Protein AF-A0A925MK32-F1 (afdb_monomer_lite)

Sequence (151 aa):
MGYQGRFTACLSSQAGCAMGCVFCATGQMGFVRHLTVGEIVAQVLHVRRALAASHPHRRLRNLVLMGMGEPLHNYEAVMKAMDIVGDLRGSGIGAARIGISTVGFVPNILRMAQENRPYRLAVSLHGSTEAERSDLIPVSTKWNLATLIEA

Foldseek 3Di:
DDDVPADEDAFEQFQAEQFLFVPDPSSVVHGDGTDALCRRLVSVVVVQVVCCVVPVPHGHAAYEHPPHYFCLVNPPSNLSSVVQCCDPVHVVHPQARYEHEHCQPPVSVVVCVVVVPSHHYDHPQQDPAQVRSCVRGVCCVVVPPVNSVVD

Structure (mmCIF, N/CA/C/O backbone):
data_AF-A0A925MK32-F1
#
_entry.id   AF-A0A925MK32-F1
#
loop_
_atom_site.group_PDB
_atom_site.id
_atom_site.type_symbol
_atom_site.label_atom_id
_atom_site.label_alt_id
_atom_site.label_comp_id
_atom_site.label_asym_id
_atom_site.label_entity_id
_atom_site.label_seq_id
_atom_site.pdbx_PDB_ins_code
_atom_site.Cartn_x
_atom_site.Cartn_y
_atom_site.Cartn_z
_atom_site.occupancy
_atom_site.B_iso_or_equiv
_atom_site.auth_seq_id
_atom_site.auth_comp_id
_atom_site.auth_asym_id
_atom_site.auth_atom_id
_atom_site.pdbx_PDB_model_num
ATOM 1 N N . MET A 1 1 ? 0.626 8.853 -12.882 1.00 90.94 1 MET A N 1
ATOM 2 C CA . MET A 1 1 ? 0.342 10.304 -12.763 1.00 90.94 1 MET A CA 1
ATOM 3 C C . MET A 1 1 ? 1.627 11.100 -12.942 1.00 90.94 1 MET A C 1
ATOM 5 O O . MET A 1 1 ? 2.617 10.779 -12.283 1.00 90.94 1 MET A O 1
ATOM 9 N N . GLY A 1 2 ? 1.637 12.076 -13.853 1.00 89.69 2 GLY A N 1
ATOM 10 C CA . GLY A 1 2 ? 2.782 12.957 -14.094 1.00 89.69 2 GLY A CA 1
ATOM 11 C C . GLY A 1 2 ? 2.656 14.263 -13.314 1.00 89.69 2 GLY A C 1
ATOM 12 O O . GLY A 1 2 ? 1.622 14.912 -13.373 1.00 89.69 2 GLY A O 1
ATOM 13 N N . TYR A 1 3 ? 3.713 14.643 -12.602 1.00 90.62 3 TYR A N 1
ATOM 14 C CA . TYR A 1 3 ? 3.850 15.932 -11.922 1.00 90.62 3 TYR A CA 1
ATOM 15 C C . TYR A 1 3 ? 5.144 16.614 -12.388 1.00 90.62 3 TYR A C 1
ATOM 17 O O . TYR A 1 3 ? 6.010 15.978 -13.012 1.00 90.62 3 TYR A O 1
ATOM 25 N N . GLN A 1 4 ? 5.327 17.895 -12.053 1.00 88.00 4 GLN A N 1
ATOM 26 C CA . GLN A 1 4 ? 6.631 18.541 -12.215 1.00 88.00 4 GLN A CA 1
ATOM 27 C C . GLN A 1 4 ? 7.700 17.731 -11.455 1.00 88.00 4 GLN A C 1
ATOM 29 O O . GLN A 1 4 ? 7.539 17.382 -10.284 1.00 88.00 4 GLN A O 1
ATOM 34 N N . GLY A 1 5 ? 8.752 17.320 -12.167 1.00 84.75 5 GLY A N 1
ATOM 35 C CA . GLY A 1 5 ? 9.886 16.569 -11.613 1.00 84.75 5 GLY A CA 1
ATOM 36 C C . GLY A 1 5 ? 9.667 15.080 -11.286 1.00 84.75 5 GLY A C 1
ATOM 37 O O . GLY A 1 5 ? 10.648 14.388 -11.009 1.00 84.75 5 GLY A O 1
ATOM 38 N N . ARG A 1 6 ? 8.441 14.527 -11.339 1.00 91.19 6 ARG A N 1
ATOM 39 C CA . ARG A 1 6 ? 8.203 13.109 -10.979 1.00 91.19 6 ARG A CA 1
ATOM 40 C C . ARG A 1 6 ? 7.034 12.448 -11.705 1.00 91.19 6 ARG A C 1
ATOM 42 O O . ARG A 1 6 ? 6.081 13.107 -12.101 1.00 91.19 6 ARG A O 1
ATOM 49 N N . PHE A 1 7 ? 7.095 11.124 -11.809 1.00 96.69 7 PHE A N 1
ATOM 50 C CA . PHE A 1 7 ? 5.946 10.274 -12.110 1.00 96.69 7 PHE A CA 1
ATOM 51 C C . PHE A 1 7 ? 5.693 9.342 -10.931 1.00 96.69 7 PHE A C 1
ATOM 53 O O . PHE A 1 7 ? 6.642 8.761 -10.394 1.00 96.69 7 PHE A O 1
ATOM 60 N N . THR A 1 8 ? 4.419 9.216 -10.562 1.00 97.44 8 THR A N 1
ATOM 61 C CA . THR A 1 8 ? 3.954 8.363 -9.462 1.00 97.44 8 THR A CA 1
ATOM 62 C C . THR A 1 8 ? 3.019 7.284 -9.998 1.00 97.44 8 THR A C 1
ATOM 64 O O . THR A 1 8 ? 2.098 7.605 -10.762 1.00 97.44 8 THR A O 1
ATOM 67 N N . ALA A 1 9 ? 3.253 6.030 -9.608 1.00 98.12 9 ALA A N 1
ATOM 68 C CA . ALA A 1 9 ? 2.331 4.921 -9.835 1.00 98.12 9 ALA A CA 1
ATOM 69 C C . ALA A 1 9 ? 1.545 4.634 -8.554 1.00 98.12 9 ALA A C 1
ATOM 71 O O . ALA A 1 9 ? 2.130 4.572 -7.472 1.00 98.12 9 ALA A O 1
ATOM 72 N N . CYS A 1 10 ? 0.234 4.468 -8.704 1.00 98.44 10 CYS A N 1
ATOM 73 C CA . CYS A 1 10 ? -0.651 3.997 -7.650 1.00 98.44 10 CYS A CA 1
ATOM 74 C C . CYS A 1 10 ? -0.834 2.489 -7.835 1.00 98.44 10 CYS A C 1
ATOM 76 O O . CYS A 1 10 ? -1.235 2.064 -8.918 1.00 98.44 10 CYS A O 1
ATOM 78 N N . LEU A 1 11 ? -0.465 1.698 -6.830 1.00 98.69 11 LEU A N 1
ATOM 79 C CA . LEU A 1 11 ? -0.466 0.238 -6.890 1.00 98.69 11 LEU A CA 1
ATOM 80 C C . LEU A 1 11 ? -1.574 -0.334 -6.009 1.00 98.69 11 LEU A C 1
ATOM 82 O O . LEU A 1 11 ? -1.805 0.146 -4.897 1.00 98.69 11 LEU A O 1
ATOM 86 N N . SER A 1 12 ? -2.211 -1.391 -6.497 1.00 98.81 12 SER A N 1
ATOM 87 C CA . SER A 1 12 ? -3.144 -2.216 -5.732 1.00 98.81 12 SER A CA 1
ATOM 88 C C . SER A 1 12 ? -2.394 -3.324 -4.999 1.00 98.81 12 SER A C 1
ATOM 90 O O . SER A 1 12 ? -1.416 -3.865 -5.522 1.00 98.81 12 SER A O 1
ATOM 92 N N . SER A 1 13 ? -2.875 -3.684 -3.812 1.00 98.75 13 SER A N 1
ATOM 93 C CA . SER A 1 13 ? -2.373 -4.791 -2.991 1.00 98.75 13 SER A CA 1
ATOM 94 C C . SER A 1 13 ? -3.352 -5.968 -2.931 1.00 98.75 13 SER A C 1
ATOM 96 O O . SER A 1 13 ? -2.954 -7.078 -2.573 1.00 98.75 13 SER A O 1
ATOM 98 N N . GLN A 1 14 ? -4.625 -5.757 -3.271 1.00 98.69 14 GLN A N 1
ATOM 99 C CA . GLN A 1 14 ? -5.685 -6.7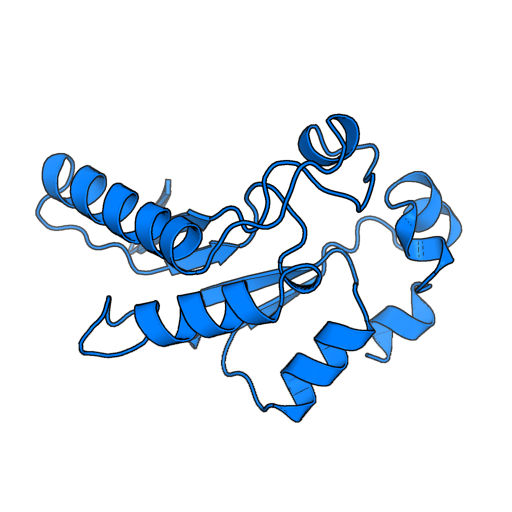68 -3.219 1.00 98.69 14 GLN A CA 1
ATOM 100 C C . GLN A 1 14 ? -6.649 -6.599 -4.402 1.00 98.69 14 GLN A C 1
ATOM 102 O O . GLN A 1 14 ? -6.724 -5.531 -5.011 1.00 98.69 14 GLN A O 1
ATOM 107 N N . ALA A 1 15 ? -7.393 -7.658 -4.717 1.00 98.31 15 ALA A N 1
ATOM 108 C CA . ALA A 1 15 ? -8.598 -7.569 -5.533 1.00 98.31 15 ALA A CA 1
ATOM 109 C C . ALA A 1 15 ? -9.797 -7.407 -4.586 1.00 98.31 15 ALA A C 1
ATOM 111 O O . ALA A 1 15 ? -10.156 -8.341 -3.862 1.00 98.31 15 ALA A O 1
ATOM 112 N N . GLY A 1 16 ? -10.370 -6.203 -4.560 1.00 97.75 16 GLY A N 1
ATOM 113 C CA . GLY A 1 16 ? -11.322 -5.797 -3.524 1.00 97.75 16 GLY A CA 1
ATOM 114 C C . GLY A 1 16 ? -10.629 -5.367 -2.225 1.00 97.75 16 GLY A C 1
ATOM 115 O O . GLY A 1 16 ? -9.406 -5.226 -2.189 1.00 97.75 16 GLY A O 1
ATOM 116 N N . CYS A 1 17 ? -11.391 -5.118 -1.159 1.00 97.69 17 CYS A N 1
ATOM 117 C CA . CYS A 1 17 ? -10.849 -4.744 0.150 1.00 97.69 17 CYS A CA 1
ATOM 118 C C . CYS A 1 17 ? -11.790 -5.149 1.292 1.00 97.69 17 CYS A C 1
ATOM 120 O O . CYS A 1 17 ? -12.977 -4.847 1.263 1.00 97.69 17 CYS A O 1
ATOM 122 N N . ALA A 1 18 ? -11.241 -5.780 2.335 1.00 95.25 18 A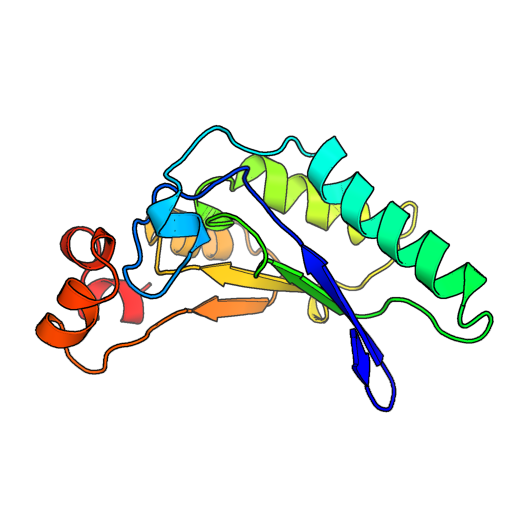LA A N 1
ATOM 123 C CA . ALA A 1 18 ? -12.014 -6.244 3.494 1.00 95.25 18 ALA A CA 1
ATOM 124 C C . ALA A 1 18 ? -12.302 -5.143 4.532 1.00 95.25 18 ALA A C 1
ATOM 126 O O . ALA A 1 18 ? -13.015 -5.391 5.496 1.00 95.25 18 ALA A O 1
ATOM 127 N N . MET A 1 19 ? -11.726 -3.944 4.376 1.00 94.88 19 MET A N 1
ATOM 128 C CA . MET A 1 19 ? -11.823 -2.881 5.389 1.00 94.88 19 MET A CA 1
ATOM 129 C C . MET A 1 19 ? -13.187 -2.183 5.422 1.00 94.88 19 MET A C 1
ATOM 131 O O . MET A 1 19 ? -13.498 -1.515 6.404 1.00 94.88 19 MET A O 1
ATOM 135 N N . GLY A 1 20 ? -13.986 -2.307 4.356 1.00 93.62 20 GLY A N 1
ATOM 136 C CA . GLY A 1 20 ? -15.370 -1.830 4.333 1.00 93.62 20 GLY A CA 1
ATOM 137 C C . GLY A 1 20 ? -15.555 -0.317 4.490 1.00 93.62 20 GLY A C 1
ATOM 138 O O . GLY A 1 20 ? -16.637 0.107 4.877 1.00 93.62 20 GLY A O 1
ATOM 139 N N . CYS A 1 21 ? -14.533 0.507 4.221 1.00 96.12 21 CYS A N 1
ATOM 140 C CA . CYS A 1 21 ? -14.656 1.964 4.325 1.00 96.12 21 CYS A CA 1
ATOM 141 C C . CYS A 1 21 ? -15.811 2.466 3.450 1.00 96.12 21 CYS A C 1
ATOM 143 O O . CYS A 1 21 ? -15.814 2.231 2.238 1.00 96.12 21 CYS A O 1
ATOM 145 N N . VAL A 1 22 ? -16.767 3.178 4.045 1.00 95.50 22 VAL A N 1
ATOM 146 C CA . VAL A 1 22 ? -18.065 3.474 3.410 1.00 95.50 22 VAL A CA 1
ATOM 147 C C . VAL A 1 22 ? -17.938 4.416 2.213 1.00 95.50 22 VAL A C 1
ATOM 149 O O . VAL A 1 22 ? -18.719 4.337 1.268 1.00 95.50 22 VAL A O 1
ATOM 152 N N . PHE A 1 23 ? -16.907 5.263 2.219 1.00 95.12 23 PHE A N 1
ATOM 153 C CA . PHE A 1 23 ? -16.573 6.199 1.145 1.00 95.12 23 PHE A CA 1
ATOM 154 C C . PHE A 1 23 ? -15.750 5.562 0.010 1.00 95.12 23 PHE A C 1
ATOM 156 O O . PHE A 1 23 ? -15.442 6.226 -0.979 1.00 95.12 23 PHE A O 1
ATOM 163 N N . CYS A 1 24 ? -15.340 4.296 0.146 1.00 97.00 24 CYS A N 1
ATOM 164 C CA . CYS A 1 24 ? -14.451 3.623 -0.795 1.00 97.00 24 CYS A CA 1
ATOM 165 C C . CYS A 1 24 ? -15.218 2.604 -1.643 1.00 97.00 24 CYS A C 1
ATOM 167 O O . CYS A 1 24 ? -15.655 1.572 -1.135 1.00 97.00 24 CYS A O 1
ATOM 169 N N . ALA A 1 25 ? -15.284 2.830 -2.960 1.00 97.25 25 ALA A N 1
ATOM 170 C CA . ALA A 1 25 ? -15.905 1.889 -3.896 1.00 97.25 25 ALA A CA 1
ATOM 171 C C . ALA A 1 25 ? -15.305 0.472 -3.780 1.00 97.25 25 ALA A C 1
ATOM 173 O O . ALA A 1 25 ? -16.036 -0.512 -3.733 1.00 97.25 25 ALA A O 1
ATOM 174 N N . THR A 1 26 ? -13.981 0.356 -3.625 1.00 96.56 26 THR A N 1
ATOM 175 C CA . THR A 1 26 ? -13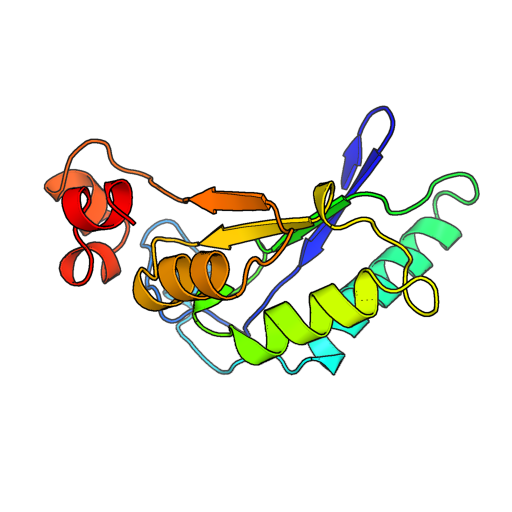.303 -0.937 -3.421 1.00 96.56 26 THR A CA 1
ATOM 176 C C . THR A 1 26 ? -13.721 -1.629 -2.120 1.00 96.56 26 THR A C 1
ATOM 178 O O . THR A 1 26 ? -13.759 -2.855 -2.071 1.00 96.56 26 THR A O 1
ATOM 181 N N . GLY A 1 27 ? -14.019 -0.866 -1.063 1.00 93.31 27 GLY A N 1
ATOM 182 C CA . GLY A 1 27 ? -14.536 -1.414 0.193 1.00 93.31 27 GLY A CA 1
ATOM 183 C C . GLY A 1 27 ? -15.951 -1.970 0.031 1.00 93.31 27 GLY A C 1
ATOM 184 O O . GLY A 1 27 ? -16.244 -3.047 0.539 1.00 93.31 27 GLY A O 1
ATOM 185 N N . GLN A 1 28 ? -16.796 -1.283 -0.743 1.00 92.12 28 GLN A N 1
ATOM 186 C CA . GLN A 1 28 ? -18.166 -1.719 -1.047 1.00 92.12 28 GLN A CA 1
ATOM 187 C C . GLN A 1 28 ? -18.216 -2.965 -1.946 1.00 92.12 28 GLN A C 1
ATOM 189 O O . GLN A 1 28 ? -19.140 -3.764 -1.839 1.00 92.12 28 GLN A O 1
ATOM 194 N N . MET A 1 29 ? -17.207 -3.169 -2.801 1.00 93.75 29 MET A N 1
ATOM 195 C CA . MET A 1 29 ? -17.069 -4.382 -3.622 1.00 93.75 29 MET A CA 1
ATOM 196 C C . MET A 1 29 ? -16.770 -5.649 -2.801 1.00 93.75 29 MET A C 1
ATOM 198 O O . MET A 1 29 ? -16.855 -6.754 -3.335 1.00 93.75 29 MET A O 1
ATOM 202 N N . GLY A 1 30 ? -16.392 -5.503 -1.527 1.00 93.50 30 GLY A N 1
ATOM 203 C CA . GLY A 1 30 ? -15.948 -6.604 -0.679 1.00 93.50 30 GLY A CA 1
ATOM 204 C C . GLY A 1 30 ? -14.538 -7.094 -1.015 1.00 93.50 30 GLY A C 1
ATOM 205 O O . GLY A 1 30 ? -13.832 -6.540 -1.859 1.00 93.50 30 GLY A O 1
ATOM 206 N N . PHE A 1 31 ? -14.097 -8.136 -0.313 1.00 97.81 31 PHE A N 1
ATOM 207 C CA . PHE A 1 31 ? -12.781 -8.746 -0.495 1.00 97.81 31 PHE A CA 1
ATOM 208 C C . PHE A 1 31 ? -12.879 -10.025 -1.318 1.00 97.81 31 PHE A C 1
ATOM 210 O O . PHE A 1 31 ? -13.652 -10.916 -0.977 1.00 97.81 31 PHE A O 1
ATOM 217 N N . VAL A 1 32 ? -12.054 -10.133 -2.363 1.00 98.00 32 VAL A N 1
ATOM 218 C CA . VAL A 1 32 ? -11.952 -11.355 -3.170 1.00 98.00 32 VAL A CA 1
ATOM 219 C C . VAL A 1 32 ? -10.692 -12.127 -2.800 1.00 98.00 32 VAL A C 1
ATOM 221 O O . VAL A 1 32 ? -10.771 -13.280 -2.386 1.00 98.00 32 VAL A O 1
ATOM 224 N N . ARG A 1 33 ? -9.514 -11.506 -2.955 1.00 98.56 33 ARG A N 1
ATOM 225 C CA . ARG A 1 33 ? -8.227 -12.137 -2.628 1.00 98.56 33 ARG A CA 1
ATOM 226 C C . ARG A 1 33 ? -7.093 -11.132 -2.481 1.00 98.56 33 ARG A C 1
ATOM 228 O O . ARG A 1 33 ? -7.136 -10.016 -3.003 1.00 98.56 33 ARG A O 1
ATOM 235 N N . HIS A 1 34 ? -6.016 -11.584 -1.855 1.00 98.75 34 HIS A N 1
ATOM 236 C CA . HIS A 1 34 ? -4.728 -10.907 -1.914 1.00 98.75 34 HIS A CA 1
ATOM 237 C C . HIS A 1 34 ? -4.101 -11.018 -3.309 1.00 98.75 34 HIS A C 1
ATOM 239 O O . HIS A 1 34 ? -4.236 -12.039 -3.993 1.00 98.75 34 HIS A O 1
ATOM 245 N N . LEU A 1 35 ? -3.407 -9.958 -3.728 1.00 98.88 35 LEU A N 1
ATOM 246 C CA . LEU A 1 35 ? -2.514 -10.044 -4.878 1.00 98.88 35 LEU A CA 1
ATOM 247 C C . LEU A 1 35 ? -1.213 -10.723 -4.458 1.00 98.88 35 LEU A C 1
ATOM 249 O O . LEU A 1 35 ? -0.685 -10.489 -3.370 1.00 98.88 35 LEU A O 1
ATOM 253 N N . THR A 1 36 ? -0.683 -11.547 -5.346 1.00 98.88 36 THR A N 1
ATOM 254 C CA . THR A 1 36 ? 0.637 -12.152 -5.196 1.00 98.88 36 THR A CA 1
ATOM 255 C C . THR A 1 36 ? 1.738 -11.106 -5.379 1.00 98.88 36 THR A C 1
ATOM 257 O O . THR A 1 36 ? 1.534 -10.046 -5.976 1.00 98.88 36 THR A O 1
ATOM 260 N N . VAL A 1 37 ? 2.953 -11.437 -4.935 1.00 98.88 37 VAL A N 1
ATOM 261 C CA . VAL A 1 37 ? 4.152 -10.613 -5.167 1.00 98.88 37 VAL A CA 1
ATOM 262 C C . VAL A 1 37 ? 4.300 -10.264 -6.651 1.00 98.88 37 VAL A C 1
A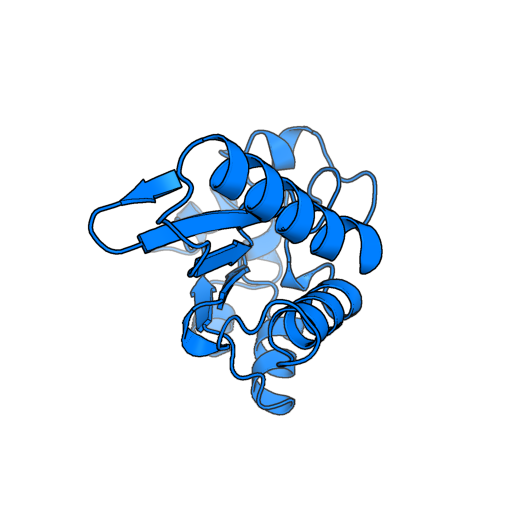TOM 264 O O . VAL A 1 37 ? 4.514 -9.104 -7.003 1.00 98.88 37 VAL A O 1
ATOM 267 N N . GLY A 1 38 ? 4.144 -11.262 -7.528 1.00 98.75 38 GLY A N 1
ATOM 268 C CA . GLY A 1 38 ? 4.281 -11.096 -8.973 1.00 98.75 38 GLY A CA 1
ATOM 269 C C . GLY A 1 38 ? 3.259 -10.124 -9.557 1.00 98.75 38 GLY A C 1
ATOM 270 O O . GLY A 1 38 ? 3.623 -9.288 -10.376 1.00 98.75 38 GLY A O 1
ATOM 271 N N . GLU A 1 39 ? 2.010 -10.166 -9.096 1.00 98.88 39 GLU A N 1
ATOM 272 C CA . GLU A 1 39 ? 0.956 -9.249 -9.547 1.00 98.88 39 GLU A CA 1
ATOM 273 C C . GLU A 1 39 ? 1.210 -7.801 -9.109 1.00 98.88 39 GLU A C 1
ATOM 275 O O . GLU A 1 39 ? 0.974 -6.868 -9.879 1.00 98.88 39 GLU A O 1
ATOM 280 N N . ILE A 1 40 ? 1.737 -7.592 -7.899 1.00 98.88 40 ILE A N 1
ATOM 281 C CA . ILE A 1 40 ? 2.105 -6.252 -7.416 1.00 98.88 40 ILE A CA 1
ATOM 282 C C . ILE A 1 40 ? 3.289 -5.705 -8.230 1.00 98.88 40 ILE A C 1
ATOM 284 O O . ILE A 1 40 ? 3.242 -4.577 -8.726 1.00 98.88 40 ILE A O 1
ATOM 288 N N . VAL A 1 41 ? 4.333 -6.512 -8.443 1.00 98.75 41 VAL A N 1
ATOM 289 C CA . VAL A 1 41 ? 5.498 -6.124 -9.259 1.00 98.75 41 VAL A CA 1
ATOM 290 C C . VAL A 1 41 ? 5.101 -5.887 -10.723 1.00 98.75 41 VAL A C 1
ATOM 292 O O . VAL A 1 41 ? 5.569 -4.930 -11.347 1.00 98.75 41 VAL A O 1
ATOM 295 N N . ALA A 1 42 ? 4.203 -6.705 -11.278 1.00 98.62 42 ALA A N 1
ATOM 296 C CA . ALA A 1 42 ? 3.738 -6.583 -12.657 1.00 98.62 42 ALA A CA 1
ATOM 297 C C . ALA A 1 42 ? 3.071 -5.229 -12.931 1.00 98.62 42 ALA A C 1
ATOM 299 O O . ALA A 1 42 ? 3.292 -4.663 -14.004 1.00 98.62 42 ALA A O 1
ATOM 300 N N . GLN A 1 43 ? 2.337 -4.664 -11.964 1.00 98.81 43 GLN A N 1
ATOM 301 C CA . GLN A 1 43 ? 1.776 -3.311 -12.073 1.00 98.81 43 GLN A CA 1
ATOM 302 C C . GLN A 1 43 ? 2.880 -2.257 -12.265 1.00 98.81 43 GLN A C 1
ATOM 304 O O . GLN A 1 43 ? 2.778 -1.406 -13.151 1.00 98.81 43 GLN A O 1
ATOM 309 N N . VAL A 1 44 ? 3.979 -2.343 -11.505 1.00 98.25 44 VAL A N 1
ATOM 310 C CA . VAL A 1 44 ? 5.126 -1.424 -11.639 1.00 98.25 44 VAL A CA 1
ATOM 311 C C . VAL A 1 44 ? 5.753 -1.542 -13.025 1.00 98.25 44 VAL A C 1
ATOM 313 O O . VAL A 1 44 ? 5.978 -0.532 -13.695 1.00 98.25 44 VAL A O 1
ATOM 316 N N . LEU A 1 45 ? 6.011 -2.769 -13.483 1.00 97.81 45 LEU A N 1
ATOM 317 C CA . LEU A 1 45 ? 6.604 -3.013 -14.799 1.00 97.81 45 LEU A CA 1
ATOM 318 C C . LEU A 1 45 ? 5.692 -2.537 -15.933 1.00 97.81 45 LEU A C 1
ATOM 320 O O . LEU A 1 45 ? 6.173 -1.938 -16.896 1.00 97.81 45 LEU A O 1
ATOM 324 N N . HIS A 1 46 ? 4.383 -2.757 -15.806 1.00 98.12 46 HIS A N 1
ATOM 325 C CA . HIS A 1 46 ? 3.392 -2.278 -16.760 1.00 98.12 46 HIS A CA 1
ATOM 326 C C . HIS A 1 46 ? 3.426 -0.748 -16.867 1.00 98.12 46 HIS A C 1
ATOM 328 O O . HIS A 1 46 ? 3.611 -0.216 -17.963 1.00 98.12 46 HIS A O 1
ATOM 334 N N . VAL A 1 47 ? 3.355 -0.034 -15.736 1.00 97.50 47 VAL A N 1
ATOM 335 C CA . VAL A 1 47 ? 3.404 1.437 -15.721 1.00 97.50 47 VAL A CA 1
ATOM 336 C C . VAL A 1 47 ? 4.732 1.963 -16.266 1.00 97.50 47 VAL A C 1
ATOM 338 O O . VAL A 1 47 ? 4.742 2.946 -17.004 1.00 97.50 47 VAL A O 1
ATOM 341 N N . ARG A 1 48 ? 5.862 1.311 -15.959 1.00 95.75 48 ARG A N 1
ATOM 342 C CA . ARG A 1 48 ? 7.173 1.690 -16.513 1.00 95.75 48 ARG A CA 1
ATOM 343 C C . ARG A 1 48 ? 7.208 1.583 -18.034 1.00 95.75 48 ARG A C 1
ATOM 345 O O . ARG A 1 48 ? 7.691 2.513 -18.675 1.00 95.75 48 ARG A O 1
ATOM 352 N N . ARG A 1 49 ? 6.696 0.488 -18.606 1.00 96.19 49 ARG A N 1
ATOM 353 C CA . ARG A 1 49 ? 6.635 0.304 -20.067 1.00 96.19 49 ARG A CA 1
ATOM 354 C C . ARG A 1 49 ? 5.732 1.345 -20.724 1.00 96.19 49 ARG A C 1
ATOM 356 O O . ARG A 1 49 ? 6.158 1.992 -21.674 1.00 96.19 49 ARG A O 1
ATOM 363 N N . ALA A 1 50 ? 4.535 1.562 -20.178 1.00 96.12 50 ALA A N 1
ATOM 364 C CA . ALA A 1 50 ? 3.604 2.570 -20.687 1.00 96.12 50 ALA A CA 1
ATOM 365 C C . ALA A 1 50 ? 4.188 3.995 -20.612 1.00 96.12 50 ALA A C 1
ATOM 367 O O . ALA A 1 50 ? 4.023 4.802 -21.531 1.00 96.12 50 ALA A O 1
ATOM 368 N N . LEU A 1 51 ? 4.922 4.308 -19.538 1.00 95.62 51 LEU A N 1
ATOM 369 C CA . LEU A 1 51 ? 5.599 5.593 -19.397 1.00 95.62 51 LEU A CA 1
ATOM 370 C C . LEU A 1 51 ? 6.744 5.751 -20.399 1.00 95.62 51 LEU A C 1
ATOM 372 O O . LEU A 1 51 ? 6.858 6.810 -21.000 1.00 95.62 51 LEU A O 1
ATOM 376 N N . ALA A 1 52 ? 7.569 4.723 -20.599 1.00 94.44 52 ALA A N 1
ATOM 377 C CA . ALA A 1 52 ? 8.662 4.778 -21.567 1.00 94.44 52 ALA A CA 1
ATOM 378 C C . ALA A 1 52 ? 8.148 4.981 -23.003 1.00 94.44 52 ALA A C 1
ATOM 380 O O . ALA A 1 52 ? 8.754 5.732 -23.760 1.00 94.44 52 ALA A O 1
ATOM 381 N N . ALA A 1 53 ? 7.010 4.369 -23.350 1.00 95.50 53 ALA A N 1
ATOM 382 C CA . ALA A 1 53 ? 6.381 4.527 -24.660 1.00 95.50 53 ALA A CA 1
ATOM 383 C C . ALA A 1 53 ? 5.811 5.940 -24.889 1.00 95.50 53 ALA A C 1
ATOM 385 O O . ALA A 1 53 ? 5.913 6.473 -25.987 1.00 95.50 53 ALA A O 1
ATOM 386 N N . SER A 1 54 ? 5.220 6.555 -23.859 1.00 94.06 54 SER A N 1
ATOM 387 C CA . SER A 1 54 ? 4.569 7.872 -23.975 1.00 94.06 54 SER A CA 1
ATOM 388 C C . SER A 1 54 ? 5.487 9.059 -23.660 1.00 94.06 54 SER A C 1
ATOM 390 O O . SER A 1 54 ? 5.259 10.161 -24.145 1.00 94.06 54 SER A O 1
ATOM 392 N N . HIS A 1 55 ? 6.512 8.861 -22.828 1.00 92.44 55 HIS A N 1
ATOM 393 C CA . HIS A 1 55 ? 7.423 9.900 -22.348 1.00 92.44 55 HIS A CA 1
ATOM 394 C C . HIS A 1 55 ? 8.866 9.358 -22.245 1.00 92.44 55 HIS A C 1
ATOM 396 O O . HIS A 1 55 ? 9.360 9.147 -21.131 1.00 92.44 55 HIS A O 1
ATOM 402 N N . PRO A 1 56 ? 9.582 9.175 -23.371 1.00 88.44 56 PRO A N 1
ATOM 403 C CA . PRO A 1 56 ? 10.871 8.466 -23.421 1.00 88.44 56 PRO A CA 1
ATOM 404 C C . PRO A 1 56 ? 11.960 9.004 -22.477 1.00 88.44 56 PRO A C 1
ATOM 406 O O . PRO A 1 56 ? 12.803 8.256 -21.987 1.00 88.44 56 PRO A O 1
ATOM 409 N N . HIS A 1 57 ? 11.930 10.303 -22.171 1.00 89.38 57 HIS A N 1
ATOM 410 C CA . HIS A 1 57 ? 12.904 10.959 -21.289 1.00 89.38 57 HIS A CA 1
ATOM 411 C C . HIS A 1 57 ? 12.476 11.008 -19.815 1.00 89.38 57 HIS A C 1
ATOM 413 O O . HIS A 1 57 ? 13.177 11.567 -18.968 1.00 89.38 57 HIS A O 1
ATOM 419 N N . ARG A 1 58 ? 11.310 10.454 -19.472 1.00 91.69 58 ARG A N 1
ATOM 420 C CA . ARG A 1 58 ? 10.769 10.463 -18.110 1.00 91.69 58 ARG A CA 1
ATOM 421 C C . ARG A 1 58 ? 10.863 9.068 -17.506 1.00 91.69 58 ARG A C 1
ATOM 423 O O . ARG A 1 58 ? 10.805 8.051 -18.183 1.00 91.69 58 ARG A O 1
ATOM 430 N N . ARG A 1 59 ? 11.028 9.020 -16.184 1.00 92.31 59 ARG A N 1
ATOM 431 C CA . ARG A 1 59 ? 11.151 7.772 -15.422 1.00 92.31 59 ARG A CA 1
ATOM 432 C C . ARG A 1 59 ? 10.121 7.725 -14.308 1.00 92.31 59 ARG A C 1
ATOM 434 O O . ARG A 1 59 ? 9.812 8.757 -13.706 1.00 92.31 59 ARG A O 1
ATOM 441 N N . LEU A 1 60 ? 9.645 6.520 -14.010 1.00 95.94 60 LEU A N 1
ATOM 442 C CA . LEU A 1 60 ? 8.846 6.261 -12.821 1.00 95.94 60 LEU A CA 1
ATOM 443 C C . LEU A 1 60 ? 9.762 6.386 -11.603 1.00 95.94 60 LEU A C 1
ATOM 445 O O . LEU A 1 60 ? 10.774 5.694 -11.524 1.00 95.94 60 LEU A O 1
ATOM 449 N N . ARG A 1 61 ? 9.439 7.307 -10.691 1.00 94.12 61 ARG A N 1
ATOM 450 C CA . ARG A 1 61 ? 10.289 7.610 -9.529 1.00 94.12 61 ARG A CA 1
ATOM 451 C C . ARG A 1 61 ? 9.599 7.370 -8.196 1.00 94.12 61 ARG A C 1
ATOM 453 O O . ARG A 1 61 ? 10.300 7.222 -7.207 1.00 94.12 61 ARG A O 1
ATOM 460 N N . ASN A 1 62 ? 8.271 7.367 -8.156 1.00 97.50 62 ASN A N 1
ATOM 461 C CA . ASN A 1 62 ? 7.502 7.304 -6.921 1.00 97.50 62 ASN A CA 1
ATOM 462 C C . ASN A 1 62 ? 6.432 6.220 -7.012 1.00 97.50 62 ASN A C 1
ATOM 464 O O . ASN A 1 62 ? 5.803 6.056 -8.060 1.00 97.50 62 ASN A O 1
ATOM 468 N N . LEU A 1 63 ? 6.211 5.524 -5.904 1.00 98.44 63 LEU A N 1
ATOM 469 C CA . LEU A 1 63 ? 5.173 4.512 -5.762 1.00 98.44 63 LEU A CA 1
ATOM 470 C C . LEU A 1 63 ? 4.332 4.836 -4.537 1.00 98.44 63 LEU A C 1
ATOM 472 O O . LEU A 1 63 ? 4.870 5.229 -3.503 1.00 98.44 63 LEU A O 1
ATOM 476 N N . VAL A 1 64 ? 3.024 4.662 -4.662 1.00 98.62 64 VAL A N 1
ATOM 477 C CA . VAL A 1 64 ? 2.093 4.721 -3.537 1.00 98.62 64 VAL A CA 1
ATOM 478 C C . VAL A 1 64 ? 1.182 3.505 -3.591 1.00 98.62 64 VAL A C 1
ATOM 480 O O . VAL A 1 64 ? 0.657 3.168 -4.653 1.00 98.62 64 VAL A O 1
ATOM 483 N N . LEU A 1 65 ? 1.004 2.830 -2.463 1.00 98.62 65 LEU A N 1
ATOM 484 C CA . LEU A 1 65 ? 0.079 1.708 -2.335 1.00 98.62 65 LEU A CA 1
ATOM 485 C C . LEU A 1 65 ? -1.255 2.252 -1.828 1.00 98.62 65 LEU A C 1
ATOM 487 O O . LEU A 1 65 ? -1.575 2.158 -0.649 1.00 98.62 65 LEU A O 1
ATOM 491 N N . MET A 1 66 ? -1.971 2.904 -2.743 1.00 98.44 66 MET A N 1
ATOM 492 C CA . MET A 1 66 ? -3.276 3.542 -2.524 1.00 98.44 66 MET A CA 1
ATOM 493 C C . MET A 1 66 ? -4.293 3.107 -3.594 1.00 98.44 66 MET A C 1
ATOM 495 O O . MET A 1 66 ? -5.263 3.812 -3.861 1.00 98.44 66 MET A O 1
ATOM 499 N N . GLY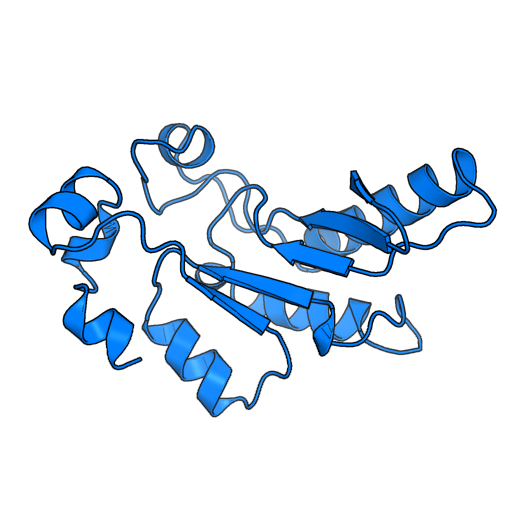 A 1 67 ? -4.011 1.997 -4.284 1.00 98.19 67 GLY A N 1
ATOM 500 C CA . GLY A 1 67 ? -4.925 1.386 -5.241 1.00 98.19 67 GLY A CA 1
ATOM 501 C C . GLY A 1 67 ? -5.990 0.566 -4.520 1.00 98.19 67 GLY A C 1
ATOM 502 O O . GLY A 1 67 ? -6.465 0.925 -3.447 1.00 98.19 67 GLY A O 1
ATOM 503 N N . MET A 1 68 ? -6.362 -0.569 -5.100 1.00 98.56 68 MET A N 1
ATOM 504 C CA . MET A 1 68 ? -7.307 -1.479 -4.462 1.00 98.56 68 MET A CA 1
ATOM 505 C C . MET A 1 68 ? -6.639 -2.266 -3.325 1.00 98.56 68 MET A C 1
ATOM 507 O O . MET A 1 68 ? -5.564 -2.844 -3.513 1.00 98.56 68 MET A O 1
ATOM 511 N N . GLY A 1 69 ? -7.309 -2.326 -2.172 1.00 98.19 69 GLY A N 1
ATOM 512 C CA . GLY A 1 69 ? -6.915 -3.153 -1.030 1.00 98.19 69 GLY A CA 1
ATOM 513 C C . GLY A 1 69 ? -6.290 -2.401 0.139 1.00 98.19 69 GLY A C 1
ATOM 514 O O . GLY A 1 69 ? -5.928 -1.235 0.031 1.00 98.19 69 GLY A O 1
ATOM 515 N N . GLU A 1 70 ? -6.138 -3.113 1.255 1.00 98.38 70 GLU A N 1
ATOM 516 C CA . GLU A 1 70 ? -5.379 -2.673 2.429 1.00 98.38 70 GLU A CA 1
ATOM 517 C C . GLU A 1 70 ? -3.975 -3.308 2.391 1.00 98.38 70 GLU A C 1
ATOM 519 O O . GLU A 1 70 ? -3.848 -4.521 2.600 1.00 98.38 70 GLU A O 1
ATOM 524 N N . PRO A 1 71 ? -2.910 -2.540 2.084 1.00 98.69 71 PRO A N 1
ATOM 525 C CA . PRO A 1 71 ? -1.549 -3.058 1.956 1.00 98.69 71 PRO A CA 1
ATOM 526 C C . PRO A 1 71 ? -1.055 -3.812 3.185 1.00 98.69 71 PRO A C 1
ATOM 528 O O . PRO A 1 71 ? -0.466 -4.881 3.033 1.00 98.69 71 PRO A O 1
ATOM 531 N N . LEU A 1 72 ? -1.335 -3.316 4.393 1.00 98.31 72 LEU A N 1
ATOM 532 C CA . LEU A 1 72 ? -0.889 -3.987 5.610 1.00 98.31 72 LEU A CA 1
ATOM 533 C C . LEU A 1 72 ? -1.699 -5.250 5.908 1.00 98.31 72 LEU A C 1
ATOM 535 O O . LEU A 1 72 ? -1.213 -6.115 6.620 1.00 98.31 72 LEU A O 1
ATOM 539 N N . HIS A 1 73 ? -2.872 -5.437 5.308 1.00 97.88 73 HIS A N 1
ATOM 540 C CA . HIS A 1 73 ? -3.594 -6.710 5.354 1.00 97.88 73 HIS A CA 1
ATOM 541 C C . HIS A 1 73 ? -3.002 -7.744 4.373 1.00 97.88 73 HIS A C 1
ATOM 543 O O . HIS A 1 73 ? -3.254 -8.931 4.519 1.00 97.88 73 HIS A O 1
ATOM 549 N N . ASN A 1 74 ? -2.174 -7.325 3.406 1.00 98.62 74 ASN A N 1
ATOM 550 C CA . ASN A 1 74 ? -1.394 -8.204 2.523 1.00 98.62 74 ASN A CA 1
ATOM 551 C C . ASN A 1 74 ? 0.125 -8.022 2.735 1.00 98.62 74 ASN A C 1
ATOM 553 O O . ASN A 1 74 ? 0.891 -7.838 1.785 1.00 98.62 74 ASN A O 1
ATOM 557 N N . TYR A 1 75 ? 0.548 -8.018 4.001 1.00 98.75 75 TYR A N 1
ATOM 558 C CA . TYR A 1 75 ? 1.876 -7.569 4.425 1.00 98.75 75 TYR A CA 1
ATOM 559 C C . TYR A 1 75 ? 3.034 -8.268 3.700 1.00 98.75 75 TYR A C 1
ATOM 561 O O . TYR A 1 75 ? 3.865 -7.601 3.089 1.00 98.75 75 TYR A O 1
ATOM 569 N N . GLU A 1 76 ? 3.071 -9.604 3.722 1.00 98.62 76 GLU A N 1
ATOM 570 C CA . GLU A 1 76 ? 4.182 -10.386 3.158 1.00 98.62 76 GLU A CA 1
ATOM 571 C C . GLU A 1 76 ? 4.404 -10.087 1.677 1.00 98.62 76 GLU A C 1
ATOM 573 O O . GLU A 1 76 ? 5.521 -9.800 1.238 1.00 98.62 76 GLU A O 1
ATOM 578 N N . ALA A 1 77 ? 3.322 -10.122 0.894 1.00 98.81 77 ALA A N 1
ATOM 579 C CA . ALA A 1 77 ? 3.413 -9.918 -0.541 1.00 98.81 77 ALA A CA 1
ATOM 580 C C . ALA A 1 77 ? 3.806 -8.476 -0.874 1.00 98.81 77 ALA A C 1
ATOM 582 O O . ALA A 1 77 ? 4.610 -8.251 -1.780 1.00 98.81 77 ALA A O 1
ATOM 583 N N . VAL A 1 78 ? 3.271 -7.507 -0.124 1.00 98.81 78 VAL A N 1
ATOM 584 C CA . VAL A 1 78 ? 3.594 -6.087 -0.276 1.00 98.81 78 VAL A CA 1
ATOM 585 C C . VAL A 1 78 ? 5.062 -5.820 0.037 1.00 98.81 78 VAL A C 1
ATOM 587 O O . VAL A 1 78 ? 5.755 -5.258 -0.812 1.00 98.81 78 VAL A O 1
ATOM 590 N N . MET A 1 79 ? 5.557 -6.250 1.201 1.00 98.62 79 MET A N 1
ATOM 591 C CA . MET A 1 79 ? 6.947 -6.009 1.595 1.00 98.62 79 MET A CA 1
ATOM 592 C C . MET A 1 79 ? 7.905 -6.671 0.610 1.00 98.62 79 MET A C 1
ATOM 594 O O . MET A 1 79 ? 8.798 -6.010 0.084 1.00 98.62 79 MET A O 1
ATOM 598 N N . LYS A 1 80 ? 7.649 -7.934 0.242 1.00 98.62 80 LYS A N 1
ATOM 599 C CA . LYS A 1 80 ? 8.483 -8.638 -0.735 1.00 98.62 80 LYS A CA 1
ATOM 600 C C . LYS A 1 80 ? 8.469 -7.970 -2.112 1.00 98.62 80 LYS A C 1
ATOM 602 O O . LYS A 1 80 ? 9.515 -7.888 -2.757 1.00 98.62 80 LYS A O 1
ATOM 607 N N . ALA A 1 81 ? 7.315 -7.491 -2.578 1.00 98.69 81 ALA A N 1
ATOM 608 C CA . ALA A 1 81 ? 7.217 -6.783 -3.852 1.00 98.69 81 ALA A CA 1
ATOM 609 C C . ALA A 1 81 ? 7.988 -5.458 -3.828 1.00 98.69 81 ALA A C 1
ATOM 611 O O . ALA A 1 81 ? 8.675 -5.139 -4.799 1.00 98.69 81 ALA A O 1
ATOM 612 N N . MET A 1 82 ? 7.903 -4.698 -2.733 1.00 98.44 82 MET A N 1
ATOM 613 C CA . MET A 1 82 ? 8.637 -3.439 -2.597 1.00 98.44 82 MET A CA 1
ATOM 614 C C . MET A 1 82 ? 10.144 -3.666 -2.474 1.00 98.44 82 MET A C 1
ATOM 616 O O . MET A 1 82 ? 10.898 -2.922 -3.099 1.00 98.44 82 MET A O 1
ATOM 620 N N . ASP A 1 83 ? 10.581 -4.740 -1.806 1.00 97.94 83 ASP A N 1
ATOM 621 C CA . ASP A 1 83 ? 11.996 -5.124 -1.738 1.00 97.94 83 ASP A CA 1
ATOM 622 C C . ASP A 1 83 ? 12.541 -5.428 -3.149 1.00 97.94 83 ASP A C 1
ATOM 624 O O . ASP A 1 83 ? 13.579 -4.902 -3.550 1.00 97.94 83 ASP A O 1
ATOM 628 N N . ILE A 1 84 ? 11.804 -6.207 -3.956 1.00 98.31 84 ILE A N 1
ATOM 629 C CA . ILE A 1 84 ? 12.168 -6.515 -5.355 1.00 98.31 84 ILE A CA 1
ATOM 630 C C . ILE A 1 84 ? 12.230 -5.243 -6.207 1.00 98.31 84 ILE A C 1
ATOM 632 O O . ILE A 1 84 ? 13.119 -5.074 -7.038 1.00 98.31 84 ILE A O 1
ATOM 636 N N . VAL A 1 85 ? 11.266 -4.345 -6.035 1.00 97.50 85 VAL A N 1
ATOM 637 C CA . VAL A 1 85 ? 11.182 -3.100 -6.803 1.00 97.50 85 VAL A CA 1
ATOM 638 C C . VAL A 1 85 ? 12.276 -2.106 -6.396 1.00 97.50 85 VAL A C 1
ATOM 640 O O . VAL A 1 85 ? 12.771 -1.363 -7.253 1.00 97.50 85 VAL A O 1
ATOM 643 N N . GLY A 1 86 ? 12.662 -2.100 -5.122 1.00 97.06 86 GLY A N 1
ATOM 644 C CA . GLY A 1 86 ? 13.716 -1.253 -4.574 1.00 97.06 86 GLY A CA 1
ATOM 645 C C . GLY A 1 86 ? 15.133 -1.735 -4.882 1.00 97.06 86 GLY A C 1
ATOM 646 O O . GLY A 1 86 ? 16.031 -0.900 -4.994 1.00 97.06 86 GLY A O 1
ATOM 647 N N . ASP A 1 87 ? 15.332 -3.042 -5.079 1.00 97.06 87 ASP A N 1
ATOM 648 C CA . ASP A 1 87 ? 16.624 -3.634 -5.447 1.00 97.06 87 ASP A CA 1
ATOM 649 C C . ASP A 1 87 ? 17.174 -3.018 -6.751 1.00 97.06 87 ASP A C 1
ATOM 651 O O . ASP A 1 87 ? 16.431 -2.721 -7.697 1.00 97.06 87 ASP A O 1
ATOM 655 N N . LEU A 1 88 ? 18.497 -2.837 -6.816 1.00 93.88 88 LEU A N 1
ATOM 656 C CA . LEU A 1 88 ? 19.198 -2.286 -7.983 1.00 93.88 88 LEU A CA 1
ATOM 657 C C . LEU A 1 88 ? 19.089 -3.185 -9.223 1.00 93.88 88 LEU A C 1
ATOM 659 O O . LEU A 1 88 ? 19.104 -2.679 -10.343 1.00 93.88 88 LEU A O 1
ATOM 663 N N . ARG A 1 89 ? 18.951 -4.500 -9.028 1.00 94.31 89 ARG A N 1
ATOM 664 C CA . ARG A 1 89 ? 18.667 -5.486 -10.084 1.00 94.31 89 ARG A CA 1
ATOM 665 C C . ARG A 1 89 ? 17.200 -5.454 -10.515 1.00 94.31 89 ARG A C 1
ATOM 667 O O . ARG A 1 89 ? 16.859 -5.982 -11.568 1.00 94.31 89 ARG A O 1
ATOM 674 N N . GLY A 1 90 ? 16.336 -4.871 -9.686 1.00 92.44 90 GLY A N 1
ATOM 675 C CA . GLY A 1 90 ? 14.927 -4.661 -9.964 1.00 92.44 90 GLY A CA 1
ATOM 676 C C . GLY A 1 90 ? 14.672 -3.314 -10.632 1.00 92.44 90 GLY A C 1
ATOM 677 O O . GLY A 1 90 ? 15.226 -2.977 -11.677 1.00 92.44 90 GLY A O 1
ATOM 678 N N . SER A 1 91 ? 13.767 -2.530 -10.048 1.00 92.75 91 SER A N 1
ATOM 679 C CA . SER A 1 91 ? 13.399 -1.218 -10.589 1.00 92.75 91 SER A CA 1
ATOM 680 C C . SER A 1 91 ? 14.281 -0.072 -10.081 1.00 92.75 91 SER A C 1
ATOM 682 O O . SER A 1 91 ? 14.206 1.017 -10.665 1.00 92.75 91 SER A O 1
ATOM 684 N N . GLY A 1 92 ? 15.089 -0.293 -9.037 1.00 95.31 92 GLY A N 1
ATOM 685 C CA . GLY A 1 92 ? 15.976 0.707 -8.438 1.00 95.31 92 GLY A CA 1
ATOM 686 C C . GLY A 1 92 ? 15.243 1.922 -7.859 1.00 95.31 92 GLY A C 1
ATOM 687 O O . GLY A 1 92 ? 15.771 3.036 -7.884 1.00 95.31 92 GLY A O 1
ATOM 688 N N . ILE A 1 93 ? 13.994 1.756 -7.406 1.00 96.56 93 ILE A N 1
ATOM 689 C CA . IL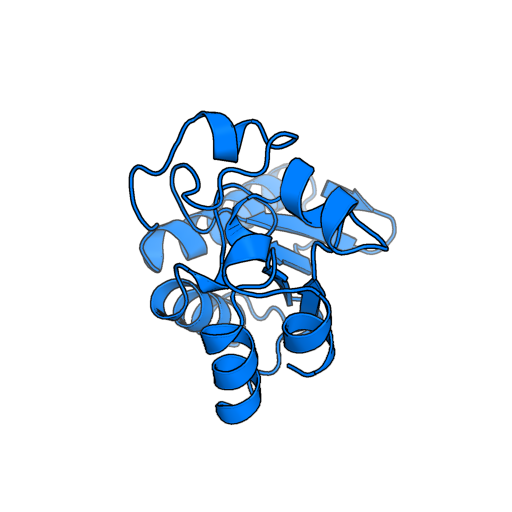E A 1 93 ? 13.222 2.848 -6.798 1.00 96.56 93 ILE A CA 1
ATOM 690 C C . ILE A 1 93 ? 13.540 2.887 -5.304 1.00 96.56 93 ILE A C 1
ATOM 692 O O . ILE A 1 93 ? 13.102 2.028 -4.551 1.00 96.56 93 ILE A O 1
ATOM 696 N N . GLY A 1 94 ? 14.287 3.904 -4.869 1.00 96.75 94 GLY A N 1
ATOM 697 C CA . GLY A 1 94 ? 14.679 4.035 -3.463 1.00 96.75 94 GLY A CA 1
ATOM 698 C C . GLY A 1 94 ? 13.482 4.066 -2.505 1.00 96.75 94 GLY A C 1
ATOM 699 O O . GLY A 1 94 ? 12.485 4.739 -2.777 1.00 96.75 94 GLY A O 1
ATOM 700 N N . ALA A 1 95 ? 13.613 3.388 -1.361 1.00 96.94 95 ALA A N 1
ATOM 701 C CA . ALA A 1 95 ? 12.538 3.165 -0.388 1.00 96.94 95 ALA A CA 1
ATOM 702 C C . ALA A 1 95 ? 11.848 4.453 0.099 1.00 96.94 95 ALA A C 1
ATOM 704 O O . ALA A 1 95 ? 10.627 4.497 0.213 1.00 96.94 95 ALA A O 1
ATOM 705 N N . ALA A 1 96 ? 12.595 5.554 0.244 1.00 96.56 96 ALA A N 1
ATOM 706 C CA . ALA A 1 96 ? 12.045 6.866 0.599 1.00 96.56 96 ALA A CA 1
ATOM 707 C C . ALA A 1 96 ? 11.042 7.437 -0.430 1.00 96.56 96 ALA A C 1
ATOM 709 O O . ALA A 1 96 ? 10.393 8.449 -0.167 1.00 96.56 96 ALA A O 1
ATOM 710 N N . ARG A 1 97 ? 10.923 6.837 -1.621 1.00 97.25 97 ARG A N 1
ATOM 711 C CA . ARG A 1 97 ? 9.953 7.208 -2.664 1.00 97.25 97 ARG A CA 1
ATOM 712 C C . ARG A 1 97 ? 8.770 6.239 -2.758 1.00 97.25 97 ARG A C 1
ATOM 714 O O . ARG A 1 97 ? 7.951 6.397 -3.667 1.00 97.25 97 ARG A O 1
ATOM 721 N N . ILE A 1 98 ? 8.694 5.270 -1.849 1.00 98.38 98 ILE A N 1
ATOM 722 C CA . ILE A 1 98 ? 7.634 4.269 -1.744 1.00 98.38 98 ILE A CA 1
ATOM 723 C C . ILE A 1 98 ? 6.798 4.594 -0.503 1.00 98.38 98 ILE A C 1
ATOM 725 O O . ILE A 1 98 ? 7.315 4.611 0.614 1.00 98.38 98 ILE A O 1
ATOM 729 N N . GLY A 1 99 ? 5.518 4.894 -0.717 1.00 98.44 99 GLY A N 1
ATOM 730 C CA . GLY A 1 99 ? 4.536 5.124 0.340 1.00 98.44 99 GLY A CA 1
ATOM 731 C C . GLY A 1 99 ? 3.596 3.933 0.500 1.00 98.44 99 GLY A C 1
ATOM 732 O O . GLY A 1 99 ? 2.935 3.542 -0.462 1.00 98.44 99 GLY A O 1
ATOM 733 N N . ILE A 1 100 ? 3.518 3.386 1.708 1.00 98.62 100 ILE A N 1
ATOM 734 C CA . ILE A 1 100 ? 2.554 2.367 2.122 1.00 98.62 100 ILE A CA 1
ATOM 735 C C . ILE A 1 100 ? 1.420 3.084 2.852 1.00 98.62 100 ILE A C 1
ATOM 737 O O . ILE A 1 100 ? 1.659 3.729 3.870 1.00 98.62 100 ILE A O 1
ATOM 741 N N . SER A 1 101 ? 0.202 3.006 2.318 1.00 98.44 101 SER A N 1
ATOM 742 C CA . SER A 1 101 ? -0.986 3.534 2.993 1.00 98.44 101 SER A CA 1
ATOM 743 C C . SER A 1 101 ? -1.643 2.441 3.825 1.00 98.44 101 SER A C 1
ATOM 745 O O . SER A 1 101 ? -1.615 1.280 3.425 1.00 98.44 101 SER A O 1
ATOM 747 N N . THR A 1 102 ? -2.262 2.805 4.943 1.00 98.12 102 THR A N 1
ATOM 748 C CA . THR A 1 102 ? -3.107 1.900 5.730 1.00 98.12 102 THR A CA 1
ATOM 749 C C . THR A 1 102 ? -4.283 2.641 6.349 1.00 98.12 102 THR A C 1
ATOM 751 O O . THR A 1 102 ? -4.148 3.798 6.744 1.00 98.12 102 THR A O 1
ATOM 754 N N . VAL A 1 103 ? -5.429 1.977 6.488 1.00 96.38 103 VAL A N 1
ATOM 755 C CA . VAL A 1 103 ? -6.578 2.490 7.261 1.00 96.38 103 VAL A CA 1
ATOM 756 C C . VAL A 1 103 ? -6.406 2.339 8.777 1.00 96.38 103 VAL A C 1
ATOM 758 O O . VAL A 1 103 ? -7.287 2.731 9.543 1.00 96.38 103 VAL A O 1
ATOM 761 N N . GLY A 1 104 ? -5.279 1.771 9.213 1.00 95.75 104 GLY A N 1
ATOM 762 C CA . GLY A 1 104 ? -4.952 1.554 10.619 1.00 95.75 104 GLY A CA 1
ATOM 763 C C . GLY A 1 104 ? -4.953 0.082 11.019 1.00 95.75 104 GLY A C 1
ATOM 764 O O . GLY A 1 104 ? -5.489 -0.266 12.067 1.00 95.75 104 GLY A O 1
ATOM 765 N N . PHE A 1 105 ? -4.369 -0.799 10.197 1.00 96.19 105 PHE A N 1
ATOM 766 C CA . PHE A 1 105 ? -4.152 -2.200 10.574 1.00 96.19 105 PHE A CA 1
ATOM 767 C C . PHE A 1 105 ? -2.972 -2.294 11.561 1.00 96.19 105 PHE A C 1
ATOM 769 O O . PHE A 1 105 ? -1.842 -2.621 11.188 1.00 96.19 105 PHE A O 1
ATOM 776 N N . VAL A 1 106 ? -3.242 -1.973 12.831 1.00 97.00 106 VAL A N 1
ATOM 777 C CA . VAL A 1 106 ? -2.236 -1.766 13.892 1.00 97.00 106 VAL A CA 1
ATOM 778 C C . VAL A 1 106 ? -1.193 -2.883 14.013 1.00 97.00 106 VAL A C 1
ATOM 780 O O . VAL A 1 106 ? -0.008 -2.552 14.038 1.00 97.00 106 VAL A O 1
ATOM 783 N N . PRO A 1 107 ? -1.543 -4.189 14.003 1.00 97.00 107 PRO A N 1
ATOM 784 C CA . PRO A 1 107 ? -0.542 -5.244 14.168 1.00 97.00 107 PRO A CA 1
ATOM 785 C C . PRO A 1 107 ? 0.599 -5.156 13.150 1.00 97.00 107 PRO A C 1
ATOM 787 O O . PRO A 1 107 ? 1.757 -5.385 13.488 1.00 97.00 107 PRO A O 1
ATOM 790 N N . ASN A 1 108 ? 0.282 -4.767 11.913 1.00 98.06 108 ASN A N 1
ATOM 791 C CA . ASN A 1 108 ? 1.268 -4.690 10.843 1.00 98.06 108 ASN A CA 1
ATOM 792 C C . ASN A 1 108 ? 1.912 -3.303 10.698 1.00 98.06 108 ASN A C 1
ATOM 794 O O . ASN A 1 108 ? 2.956 -3.213 10.056 1.00 98.06 108 ASN A O 1
ATOM 798 N N . ILE A 1 109 ? 1.365 -2.259 11.337 1.00 98.31 109 ILE A N 1
ATOM 799 C CA . ILE A 1 109 ? 2.095 -1.002 11.581 1.00 98.31 109 ILE A CA 1
ATOM 800 C C . ILE A 1 109 ? 3.267 -1.298 12.521 1.00 98.31 109 ILE A C 1
ATOM 802 O O . ILE A 1 109 ? 4.425 -1.097 12.152 1.00 98.31 109 ILE A O 1
ATOM 806 N N . LEU A 1 110 ? 2.972 -1.897 13.680 1.00 98.25 110 LEU A N 1
ATOM 807 C CA . LEU A 1 110 ? 3.979 -2.265 14.677 1.00 98.25 110 LEU A CA 1
ATOM 808 C C . LEU A 1 110 ? 5.014 -3.229 14.097 1.00 98.25 110 LEU A C 1
ATOM 810 O O . LEU A 1 110 ? 6.214 -3.035 14.273 1.00 98.25 110 LEU A O 1
ATOM 814 N N . ARG A 1 111 ? 4.568 -4.233 13.334 1.00 98.44 111 ARG A N 1
ATOM 815 C CA . ARG A 1 111 ? 5.473 -5.153 12.638 1.00 98.44 111 ARG A CA 1
ATOM 816 C C . ARG A 1 111 ? 6.384 -4.435 11.639 1.00 98.44 111 ARG A C 1
ATOM 818 O O . ARG A 1 111 ? 7.573 -4.728 11.580 1.00 98.44 111 ARG A O 1
ATOM 825 N N . MET A 1 112 ? 5.855 -3.488 10.857 1.00 98.12 112 MET A N 1
ATOM 826 C CA . MET A 1 112 ? 6.652 -2.676 9.928 1.00 98.12 112 MET A CA 1
ATOM 827 C C . MET A 1 112 ? 7.747 -1.883 10.649 1.00 98.12 112 MET A C 1
ATOM 829 O O . MET A 1 112 ? 8.872 -1.824 10.145 1.00 98.12 112 MET A O 1
ATOM 833 N N . ALA A 1 113 ? 7.436 -1.332 11.825 1.00 97.62 113 ALA A N 1
ATOM 834 C CA . ALA A 1 113 ? 8.402 -0.646 12.676 1.00 97.62 113 ALA A CA 1
ATOM 835 C C . ALA A 1 113 ? 9.450 -1.612 13.261 1.00 97.62 113 ALA A C 1
ATOM 837 O O . ALA A 1 113 ? 10.645 -1.357 13.143 1.00 97.62 113 ALA A O 1
ATOM 838 N N . GLN A 1 114 ? 9.024 -2.752 13.814 1.00 98.25 114 GLN A N 1
ATOM 839 C CA . GLN A 1 114 ? 9.911 -3.779 14.384 1.00 98.25 114 GLN A CA 1
ATOM 840 C C . GLN A 1 114 ? 10.893 -4.350 13.351 1.00 98.25 114 GLN A C 1
ATOM 842 O O . GLN A 1 114 ? 12.071 -4.541 13.644 1.00 98.25 114 GLN A O 1
ATOM 847 N N . GLU A 1 115 ? 10.428 -4.583 12.121 1.00 98.06 115 GLU A N 1
ATOM 848 C CA . GLU A 1 115 ? 11.264 -5.042 11.007 1.00 98.06 115 GLU A CA 1
ATOM 849 C C . GLU A 1 115 ? 12.136 -3.922 10.398 1.00 98.06 115 GLU A C 1
ATOM 851 O O . GLU A 1 115 ? 12.863 -4.173 9.438 1.00 98.06 115 GLU A O 1
ATOM 856 N N . ASN A 1 116 ? 12.076 -2.690 10.926 1.00 97.38 116 ASN A N 1
ATOM 857 C CA . ASN A 1 116 ? 12.791 -1.511 10.423 1.00 97.38 116 ASN A CA 1
ATOM 858 C C . ASN A 1 116 ? 12.604 -1.295 8.911 1.00 97.38 116 ASN A C 1
ATOM 860 O O . ASN A 1 116 ? 13.549 -0.974 8.180 1.00 97.38 116 ASN A O 1
ATOM 864 N N . ARG A 1 117 ? 11.379 -1.496 8.408 1.00 97.75 117 ARG A N 1
ATOM 865 C CA . ARG A 1 117 ? 11.104 -1.358 6.973 1.00 97.75 117 ARG A CA 1
ATOM 866 C C . ARG A 1 117 ? 11.287 0.105 6.541 1.00 97.75 117 ARG A C 1
ATOM 868 O O . ARG A 1 117 ? 10.640 0.988 7.096 1.00 97.75 117 ARG A O 1
ATOM 875 N N . PRO A 1 118 ? 12.090 0.392 5.499 1.00 97.38 118 PRO A N 1
ATOM 876 C CA . PRO A 1 118 ? 12.504 1.758 5.155 1.00 97.38 118 PRO A CA 1
ATOM 877 C C . PRO A 1 118 ? 11.462 2.551 4.339 1.00 97.38 118 PRO A C 1
ATOM 879 O O . PRO A 1 118 ? 11.800 3.542 3.682 1.00 97.38 118 PRO A O 1
ATOM 882 N N . TYR A 1 119 ? 10.209 2.096 4.306 1.00 98.19 119 TYR A N 1
ATOM 883 C CA . TYR A 1 119 ? 9.144 2.687 3.495 1.00 98.19 119 TYR A CA 1
ATOM 884 C C . TYR A 1 119 ? 8.410 3.786 4.261 1.00 98.19 119 TYR A C 1
ATOM 886 O O . TYR A 1 119 ? 8.319 3.756 5.485 1.00 98.19 119 TYR A O 1
ATOM 894 N N . ARG A 1 120 ? 7.848 4.764 3.544 1.00 98.12 120 ARG A N 1
ATOM 895 C CA . ARG A 1 120 ? 7.032 5.806 4.181 1.00 98.12 120 ARG A CA 1
ATOM 896 C C . ARG A 1 120 ? 5.664 5.242 4.533 1.00 98.12 120 ARG A C 1
ATOM 898 O O . ARG A 1 120 ? 5.016 4.670 3.662 1.00 98.12 120 ARG A O 1
ATOM 905 N N . LEU A 1 121 ? 5.210 5.461 5.760 1.00 98.25 121 LEU A N 1
ATOM 906 C CA . LEU A 1 121 ? 3.854 5.132 6.185 1.00 98.25 121 LEU A CA 1
ATOM 907 C C . LEU A 1 121 ? 2.933 6.341 5.985 1.00 98.25 121 LEU A C 1
ATOM 909 O O . LEU A 1 121 ? 3.299 7.470 6.309 1.00 98.25 121 LEU A O 1
ATOM 913 N N . ALA A 1 122 ? 1.741 6.101 5.452 1.00 98.25 122 ALA A N 1
ATOM 914 C CA . ALA A 1 122 ? 0.641 7.052 5.427 1.00 98.25 122 ALA A CA 1
ATOM 915 C C . ALA A 1 122 ? -0.581 6.412 6.092 1.00 98.25 122 ALA A C 1
ATOM 917 O O . ALA A 1 122 ? -0.917 5.263 5.805 1.00 98.25 122 ALA A O 1
ATOM 918 N N . VAL A 1 123 ? -1.249 7.160 6.968 1.00 97.44 123 VAL A N 1
ATOM 919 C CA . VAL A 1 123 ? -2.435 6.684 7.688 1.00 97.44 123 VAL A CA 1
ATOM 920 C C . VAL A 1 123 ? -3.673 7.378 7.131 1.00 97.44 123 VAL A C 1
ATOM 922 O O . VAL A 1 123 ? -3.786 8.604 7.156 1.00 97.44 123 VAL A O 1
ATOM 925 N N . SER A 1 124 ? -4.610 6.585 6.623 1.00 96.25 124 SER A N 1
ATOM 926 C CA . SER A 1 124 ? -5.926 7.028 6.168 1.00 96.25 124 SER A CA 1
ATOM 927 C C . SER A 1 124 ? -6.834 7.238 7.380 1.00 96.25 124 SER A C 1
ATOM 929 O O . SER A 1 124 ? -7.583 6.345 7.767 1.00 96.25 124 SER A O 1
ATOM 931 N N . LEU A 1 125 ? -6.723 8.414 8.003 1.00 95.38 125 LEU A N 1
ATOM 932 C CA . LEU A 1 125 ? -7.372 8.718 9.281 1.00 95.38 125 LEU A CA 1
ATOM 933 C C . LEU A 1 125 ? -8.892 8.914 9.157 1.00 95.38 125 LEU A C 1
ATOM 935 O O . LEU A 1 125 ? -9.660 8.222 9.816 1.00 95.38 125 LEU A O 1
ATOM 939 N N . HIS A 1 126 ? -9.298 9.859 8.302 1.00 92.38 126 HIS A N 1
ATOM 940 C CA . HIS A 1 126 ? -10.681 10.197 7.928 1.00 92.38 126 HIS A CA 1
ATOM 941 C C . HIS A 1 126 ? -11.689 10.445 9.070 1.00 92.38 126 HIS A C 1
ATOM 943 O O . HIS A 1 126 ? -12.882 10.451 8.810 1.00 92.38 126 HIS A O 1
ATOM 949 N N . GLY A 1 127 ? -11.239 10.727 10.292 1.00 92.25 127 GLY A N 1
ATOM 950 C CA . GLY A 1 127 ? -12.083 11.186 11.399 1.00 92.25 127 GLY A CA 1
ATOM 951 C C . GLY A 1 127 ? -11.221 11.759 12.519 1.00 92.25 127 GLY A C 1
ATOM 952 O O . GLY A 1 127 ? -10.123 11.259 12.761 1.00 92.25 127 GLY A O 1
ATOM 953 N N . SER A 1 128 ? -11.686 12.831 13.163 1.00 92.62 128 SER A N 1
ATOM 954 C CA . SER A 1 128 ? -10.979 13.457 14.295 1.00 92.62 128 SER A CA 1
ATOM 955 C C . SER A 1 128 ? -11.440 12.918 15.649 1.00 92.62 128 SER A C 1
ATOM 957 O O . SER A 1 128 ? -10.753 13.085 16.654 1.00 92.62 128 SER A O 1
ATOM 959 N N . THR A 1 129 ? -12.584 12.235 15.657 1.00 94.81 129 THR A N 1
ATOM 960 C CA . THR A 1 129 ? -13.152 11.550 16.815 1.00 94.81 129 THR A CA 1
ATOM 961 C C . THR A 1 129 ? -13.410 10.077 16.499 1.00 94.81 129 THR A C 1
ATOM 963 O O . THR A 1 129 ? -13.507 9.675 15.337 1.00 94.81 129 THR A O 1
ATOM 966 N N . GLU A 1 130 ? -13.548 9.257 17.542 1.00 94.38 130 GLU A N 1
ATOM 967 C CA . GLU A 1 130 ? -13.848 7.825 17.399 1.00 94.38 130 GLU A CA 1
ATOM 968 C C . GLU A 1 130 ? -15.186 7.570 16.699 1.00 94.38 130 GLU A C 1
ATOM 970 O O . GLU A 1 130 ? -15.289 6.654 15.882 1.00 94.38 130 GLU A O 1
ATOM 975 N N . ALA A 1 131 ? -16.197 8.389 17.008 1.00 94.06 131 ALA A N 1
ATOM 976 C CA . ALA A 1 131 ? -17.531 8.277 16.428 1.00 94.06 131 ALA A CA 1
ATOM 977 C C . ALA A 1 131 ? -17.483 8.514 14.911 1.00 94.06 131 ALA A C 1
ATOM 979 O O . ALA A 1 131 ? -17.832 7.624 14.141 1.00 94.06 131 ALA A O 1
ATOM 980 N N . GLU A 1 132 ? -16.924 9.652 14.486 1.00 94.38 132 GLU A N 1
ATOM 981 C CA . GLU A 1 132 ? -16.760 9.986 13.063 1.00 94.38 132 GLU A CA 1
ATOM 982 C C . GLU A 1 132 ? -15.968 8.913 12.313 1.00 94.38 132 GLU A C 1
ATOM 984 O O . GLU A 1 132 ? -16.335 8.499 11.212 1.00 94.38 132 GLU A O 1
ATOM 989 N N . ARG A 1 133 ? -14.862 8.449 12.909 1.00 95.38 133 ARG A N 1
ATOM 990 C CA . ARG A 1 133 ? -14.007 7.455 12.263 1.00 95.38 133 ARG A CA 1
ATOM 991 C C . ARG A 1 133 ? -14.716 6.109 12.124 1.00 95.38 133 ARG A C 1
ATOM 993 O O . ARG A 1 133 ? -14.521 5.455 11.105 1.00 95.38 133 ARG A O 1
ATOM 1000 N N . SER A 1 134 ? -15.536 5.711 13.094 1.00 93.94 134 SER A N 1
ATOM 1001 C CA . SER A 1 134 ? -16.262 4.432 13.066 1.00 93.94 134 SER A CA 1
ATOM 1002 C C . SER A 1 134 ? -17.413 4.402 12.077 1.00 93.94 134 SER A C 1
ATOM 1004 O O . SER A 1 134 ? -17.628 3.367 11.446 1.00 93.94 134 SER A O 1
ATOM 1006 N N . ASP A 1 135 ? -18.061 5.542 11.851 1.00 94.31 135 ASP A N 1
ATOM 1007 C CA . ASP A 1 135 ? -19.066 5.673 10.796 1.00 94.31 135 ASP A CA 1
ATOM 1008 C C . ASP A 1 135 ? -18.443 5.541 9.396 1.00 94.31 135 ASP A C 1
ATOM 1010 O O . ASP A 1 135 ? -19.063 5.019 8.469 1.00 94.31 135 ASP A O 1
ATOM 1014 N N . LEU A 1 136 ? -17.194 5.993 9.229 1.00 95.50 136 LEU A N 1
ATOM 1015 C CA . LEU A 1 136 ? -16.519 6.039 7.929 1.00 95.50 136 LEU A CA 1
ATOM 1016 C C . LEU A 1 136 ? -15.645 4.813 7.631 1.00 95.50 136 LEU A C 1
ATOM 1018 O O . LEU A 1 136 ? -15.541 4.375 6.479 1.00 95.50 136 LEU A O 1
ATOM 1022 N N . ILE A 1 137 ? -14.991 4.266 8.652 1.00 94.81 137 ILE A N 1
ATOM 1023 C CA . ILE A 1 137 ? -14.026 3.172 8.569 1.00 94.81 137 ILE A CA 1
ATOM 1024 C C . ILE A 1 137 ? -14.426 2.108 9.602 1.00 94.81 137 ILE A C 1
ATOM 1026 O O . ILE A 1 137 ? -13.887 2.109 10.703 1.00 94.81 137 ILE A O 1
ATOM 1030 N N . PRO A 1 138 ? -15.281 1.130 9.255 1.00 89.56 138 PRO A N 1
ATOM 1031 C CA . PRO A 1 138 ? -15.802 0.155 10.221 1.00 89.56 138 PRO A CA 1
ATOM 1032 C C . PRO A 1 138 ? -14.730 -0.611 11.016 1.00 89.56 138 PRO A C 1
ATOM 1034 O O . PRO A 1 138 ? -14.951 -0.990 12.167 1.00 89.56 138 PRO A O 1
ATOM 1037 N N . VAL A 1 139 ? -13.537 -0.812 10.436 1.00 87.94 139 VAL A N 1
ATOM 1038 C CA . VAL A 1 139 ? -12.409 -1.475 11.116 1.00 87.94 139 VAL A CA 1
ATOM 1039 C C . VAL A 1 139 ? -11.839 -0.674 12.298 1.00 87.94 139 VAL A C 1
ATOM 1041 O O . VAL A 1 139 ? -11.130 -1.243 13.128 1.00 87.94 139 VAL A O 1
ATOM 1044 N N . SER A 1 140 ? -12.151 0.621 12.422 1.00 88.88 140 SER A N 1
ATOM 1045 C CA . SER A 1 140 ? -11.750 1.443 13.573 1.00 88.88 140 SER A CA 1
ATOM 1046 C C . SER A 1 140 ? -12.309 0.928 14.895 1.00 88.88 140 SER A C 1
ATOM 1048 O O . SER A 1 140 ? -11.700 1.142 15.934 1.00 88.88 140 SER A O 1
ATOM 1050 N N . THR A 1 141 ? -13.429 0.205 14.869 1.00 87.56 141 THR A N 1
ATOM 1051 C CA . THR A 1 141 ? -14.013 -0.422 16.065 1.00 87.56 141 THR A CA 1
ATOM 1052 C C . THR A 1 141 ? -13.080 -1.462 16.686 1.00 87.56 141 THR A C 1
ATOM 1054 O O . THR A 1 141 ? -13.105 -1.678 17.895 1.00 87.56 141 THR A O 1
ATOM 1057 N N . LYS A 1 142 ? -12.219 -2.084 15.869 1.00 91.88 142 LYS A N 1
ATOM 1058 C CA . LYS A 1 142 ? -11.192 -3.030 16.317 1.00 91.88 142 LYS A CA 1
ATOM 1059 C C . LYS A 1 142 ? -9.919 -2.326 16.788 1.00 91.88 142 LYS A C 1
ATOM 1061 O O . LYS A 1 142 ? -9.294 -2.778 17.742 1.00 91.88 142 LYS A O 1
ATOM 1066 N N . TRP A 1 143 ? -9.531 -1.254 16.101 1.00 93.44 143 TRP A N 1
ATOM 1067 C CA . TRP A 1 143 ? -8.368 -0.430 16.432 1.00 93.44 143 TRP A CA 1
ATOM 1068 C C . TRP A 1 143 ? -8.788 1.029 16.476 1.00 93.44 143 TRP A C 1
ATOM 1070 O O . TRP A 1 143 ? -8.826 1.710 15.440 1.00 93.44 143 TRP A O 1
ATOM 1080 N N . ASN A 1 144 ? -9.143 1.467 17.680 1.00 93.12 144 ASN A N 1
ATOM 1081 C CA . ASN A 1 144 ? -9.632 2.812 17.928 1.00 93.12 144 ASN A CA 1
ATOM 1082 C C . ASN A 1 144 ? -8.532 3.856 17.639 1.00 93.12 144 ASN A C 1
ATOM 1084 O O . ASN A 1 144 ? -7.360 3.523 17.437 1.00 93.12 144 ASN A O 1
ATOM 1088 N N . LEU A 1 145 ? -8.922 5.119 17.534 1.00 93.62 145 LEU A N 1
ATOM 1089 C CA . LEU A 1 145 ? -8.042 6.239 17.220 1.00 93.62 145 LEU A CA 1
ATOM 1090 C C . LEU A 1 145 ? -6.885 6.359 18.218 1.00 93.62 145 LEU A C 1
ATOM 1092 O O . LEU A 1 145 ? -5.758 6.590 17.788 1.00 93.62 145 LEU A O 1
ATOM 1096 N N . ALA A 1 146 ? -7.132 6.159 19.515 1.00 94.19 146 ALA A N 1
ATOM 1097 C CA . ALA A 1 146 ? -6.077 6.209 20.529 1.00 94.19 146 ALA A CA 1
ATOM 1098 C C . ALA A 1 146 ? -4.996 5.138 20.288 1.00 94.19 146 ALA A C 1
ATOM 1100 O O . ALA A 1 146 ? -3.817 5.468 20.181 1.00 94.19 146 ALA A O 1
ATOM 1101 N N . THR A 1 147 ? -5.401 3.877 20.109 1.00 94.56 147 THR A N 1
ATOM 1102 C CA . THR A 1 147 ? -4.493 2.764 19.791 1.00 94.56 147 THR A CA 1
ATOM 1103 C C . THR A 1 147 ? -3.777 2.977 18.459 1.00 94.56 147 THR A C 1
ATOM 1105 O O . THR A 1 147 ? -2.620 2.598 18.317 1.00 94.56 147 THR A O 1
ATOM 1108 N N . LEU A 1 148 ? -4.443 3.579 17.470 1.00 95.50 148 LEU A N 1
ATOM 1109 C CA . LEU A 1 148 ? -3.827 3.891 16.183 1.00 95.50 148 LEU A CA 1
ATOM 1110 C C . LEU A 1 148 ? -2.766 4.995 16.284 1.00 95.50 148 LEU A C 1
ATOM 1112 O O . LEU A 1 148 ? -1.773 4.917 15.576 1.00 95.50 148 LEU A O 1
ATOM 1116 N N . ILE A 1 149 ? -2.984 6.025 17.105 1.00 94.69 149 ILE A N 1
ATOM 1117 C CA . ILE A 1 149 ? -2.025 7.127 17.294 1.00 94.69 149 ILE A CA 1
ATOM 1118 C C . ILE A 1 149 ? -0.803 6.668 18.097 1.00 94.69 149 ILE A C 1
ATOM 1120 O O . ILE A 1 149 ? 0.295 7.173 17.877 1.00 94.69 149 ILE A O 1
ATOM 1124 N N . GLU A 1 150 ? -0.995 5.740 19.035 1.00 95.38 150 GLU A N 1
ATOM 1125 C CA . GLU A 1 150 ? 0.093 5.154 19.822 1.00 95.38 150 GLU A CA 1
ATOM 1126 C C . GLU A 1 150 ? 1.008 4.237 18.988 1.00 95.38 150 GLU A C 1
ATOM 1128 O O . GLU A 1 150 ? 2.199 4.138 19.283 1.00 95.38 150 GLU A O 1
ATOM 1133 N N . ALA A 1 151 ? 0.454 3.576 17.965 1.00 92.56 151 ALA A N 1
ATOM 1134 C CA . ALA A 1 151 ? 1.143 2.599 17.117 1.00 92.56 151 ALA A CA 1
ATOM 1135 C C . ALA A 1 151 ? 2.059 3.220 16.049 1.00 92.56 151 ALA A C 1
ATOM 1137 O O . ALA A 1 151 ? 3.142 2.629 15.823 1.00 92.56 151 ALA A O 1
#

Radius of gyration: 15.9 Å; chains: 1; bounding box: 38×31×45 Å

pLDDT: mean 96.02, std 2.92, range [84.75, 98.88]

Secondary structure (DSSP, 8-state):
-EETTEEEEE--SEEE-TT--TT-HHHHT-EEEEPPHHHHHHHHHHHHHHHHHH-TT--EEEEEE-SSS-GGGGHHHHHHHHHHHHSTTTT---GGGEEEEES--HHHHHHHHHTT--SEEEE----SSHHHHHHH-GGGGTS-HHHHHH-